Protein AF-W1XMV8-F1 (afdb_monomer)

Sequence (51 aa):
HALFFEKTLSTGEDNPLWRTVVLRDGLLVRRTCCQRYRLPDVQQCGDCTLK

Secondary structure (DSSP, 8-state):
-GGGS-SB-TTSSB-TTGGGEEEETTEEEE---GGGGGSTT-PPPTT-S--

Foldseek 3Di:
DCLLVDQADPVRHGRPSVVQWDQDPNDIDGVPVQCQVVDPPRDTDPRHPPD

Radius of gyration: 13.25 Å; Cα contacts (8 Å, |Δi|>4): 55; chains: 1; bounding box: 28×22×35 Å

InterPro domains:
  IPR008090 Ferric iron reductase [PR01714] (4-20)
  IPR008090 Ferric iron reductase [PR01714] (30-48)
  IPR008090 Ferric iron reductase [TIGR03951] (2-51)
  IPR024726 Ferric siderophore reductase, C-terminal [PF11575] (30-50)

pLDDT: mean 74.76, std 10.26, range [54.47, 89.5]

Nearest PDB structures (foldseek):
  7qp5-assembly1_A  TM=6.243E-01  e=3.154E-06  Escherichia coli K-12
  1x64-assembly1_A  TM=3.577E-01  e=5.022E+00  Mus musculus
  2d8x-assembly1_A  TM=3.928E-01  e=8.943E+00  Homo sapiens

Solvent-accessible surface area (backbone atoms only — not comparable to full-atom values): 3365 Å² total; per-residue (Å²): 124,66,76,43,79,32,68,45,42,97,85,71,46,78,28,81,51,25,78,45,43,43,81,53,99,90,39,82,40,62,65,58,78,59,64,42,72,75,39,85,98,44,74,61,58,96,70,46,84,81,125

Mean predicted aligned error: 8.77 Å

Structure (mmCIF, N/CA/C/O backbone):
data_AF-W1XMV8-F1
#
_entry.id   AF-W1XMV8-F1
#
loop_
_atom_site.group_PDB
_atom_site.id
_atom_site.type_symbol
_atom_site.label_atom_id
_atom_site.label_alt_id
_atom_site.label_comp_id
_atom_site.l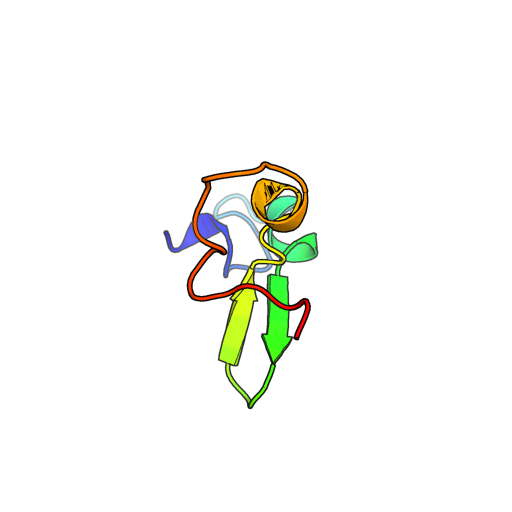abel_asym_id
_atom_site.label_entity_id
_atom_site.label_seq_id
_atom_site.pdbx_PDB_ins_code
_atom_site.Cartn_x
_atom_site.Cartn_y
_atom_site.Cartn_z
_atom_site.occupancy
_atom_site.B_iso_or_equiv
_atom_site.auth_seq_id
_atom_site.auth_comp_id
_atom_site.auth_asym_id
_atom_site.auth_atom_id
_atom_site.pdbx_PDB_model_num
ATOM 1 N N . HIS A 1 1 ? -6.394 4.116 -10.368 1.00 56.75 1 HIS A N 1
ATOM 2 C CA . HIS A 1 1 ? -6.372 2.880 -9.551 1.00 56.75 1 HIS A CA 1
ATOM 3 C C . HIS A 1 1 ? -5.218 1.946 -9.935 1.00 56.75 1 HIS A C 1
ATOM 5 O O . HIS A 1 1 ? -4.594 1.423 -9.024 1.00 56.75 1 HIS A O 1
ATOM 11 N N . ALA A 1 2 ? -4.877 1.793 -11.225 1.00 65.44 2 ALA A N 1
ATOM 12 C CA . ALA A 1 2 ? -3.779 0.924 -11.686 1.00 65.44 2 ALA A CA 1
ATOM 13 C C . ALA A 1 2 ? -2.380 1.302 -11.154 1.00 65.44 2 ALA A C 1
ATOM 15 O O . ALA A 1 2 ? -1.620 0.417 -10.792 1.00 65.44 2 ALA A O 1
ATOM 16 N N . LEU A 1 3 ? -2.104 2.601 -10.964 1.00 73.44 3 LEU A N 1
ATOM 17 C CA . LEU A 1 3 ? -0.796 3.119 -10.529 1.00 73.44 3 LEU A CA 1
ATOM 18 C C . LEU A 1 3 ? -0.257 2.566 -9.202 1.00 73.44 3 LEU A C 1
ATOM 20 O O . LEU A 1 3 ? 0.915 2.742 -8.926 1.00 73.44 3 LEU A O 1
ATOM 24 N N . PHE A 1 4 ? -1.067 1.954 -8.337 1.00 72.44 4 PHE A N 1
ATOM 25 C CA . PHE A 1 4 ? -0.542 1.337 -7.109 1.00 72.44 4 PHE A CA 1
ATOM 26 C C . PHE A 1 4 ? -0.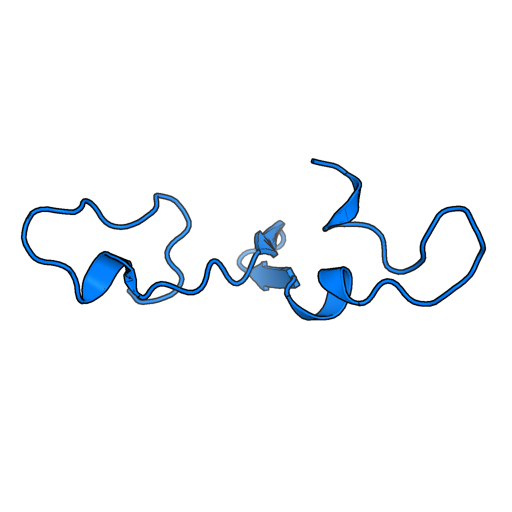052 -0.093 -7.349 1.00 72.44 4 PHE A C 1
ATOM 28 O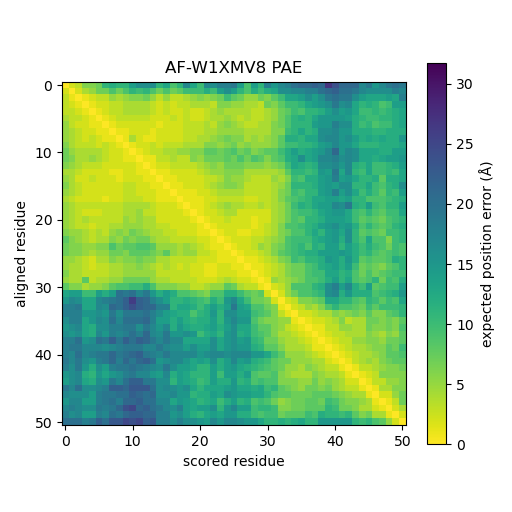 O . PHE A 1 4 ? 0.795 -0.575 -6.605 1.00 72.44 4 PHE A O 1
ATOM 35 N N . PHE A 1 5 ? -0.584 -0.763 -8.372 1.00 78.38 5 PHE A N 1
ATOM 36 C CA . PHE A 1 5 ? -0.392 -2.188 -8.634 1.00 78.38 5 PHE A CA 1
ATOM 37 C C . PHE A 1 5 ? 0.631 -2.470 -9.740 1.00 78.38 5 PHE A C 1
ATOM 39 O O . PHE A 1 5 ? 0.755 -3.601 -10.201 1.00 78.38 5 PHE A O 1
ATOM 46 N N . GLU A 1 6 ? 1.383 -1.456 -10.147 1.00 87.75 6 GLU A N 1
ATOM 47 C CA . GLU A 1 6 ? 2.467 -1.585 -11.113 1.00 87.75 6 GLU A CA 1
ATOM 48 C C . GLU A 1 6 ? 3.799 -1.396 -10.392 1.00 87.75 6 GLU A C 1
ATOM 50 O O . GLU A 1 6 ? 3.957 -0.448 -9.627 1.00 87.75 6 GLU A O 1
ATOM 55 N N . LYS A 1 7 ? 4.759 -2.300 -10.619 1.00 86.00 7 LYS A N 1
ATOM 56 C CA . LYS A 1 7 ? 6.098 -2.232 -10.003 1.00 86.00 7 LYS A CA 1
ATOM 57 C C . LYS A 1 7 ? 6.911 -1.038 -10.487 1.00 86.00 7 LYS A C 1
ATOM 59 O O . LYS A 1 7 ? 7.708 -0.494 -9.738 1.00 86.00 7 LYS A O 1
ATOM 64 N N . THR A 1 8 ? 6.698 -0.646 -11.732 1.00 89.50 8 THR A N 1
ATOM 65 C CA . THR A 1 8 ? 7.411 0.437 -12.398 1.00 89.50 8 THR A CA 1
ATOM 66 C C . THR A 1 8 ? 6.401 1.411 -12.970 1.00 89.50 8 THR A C 1
ATOM 68 O O . THR A 1 8 ? 5.313 1.013 -13.389 1.00 89.50 8 THR A O 1
ATOM 71 N N . LEU A 1 9 ? 6.757 2.688 -12.997 1.00 85.88 9 LEU A N 1
ATOM 72 C CA . LEU A 1 9 ? 5.996 3.689 -13.729 1.00 85.88 9 LEU A CA 1
ATOM 73 C C . LEU A 1 9 ? 6.123 3.427 -15.235 1.00 85.88 9 LEU A C 1
ATOM 75 O O . LEU A 1 9 ? 7.053 2.764 -15.696 1.00 85.88 9 LEU A O 1
ATOM 79 N N . SER A 1 10 ? 5.224 4.002 -16.030 1.00 85.19 10 SER A N 1
ATOM 80 C CA . SER A 1 10 ? 5.286 3.938 -17.497 1.00 85.19 10 SER A CA 1
ATOM 81 C C . SER A 1 10 ? 6.546 4.588 -18.089 1.00 85.19 10 SER A C 1
ATOM 83 O O . SER A 1 10 ? 6.855 4.376 -19.257 1.00 85.19 10 SER A O 1
ATOM 85 N N . THR A 1 11 ? 7.299 5.338 -17.283 1.00 86.31 11 THR A N 1
ATOM 86 C CA . THR A 1 11 ? 8.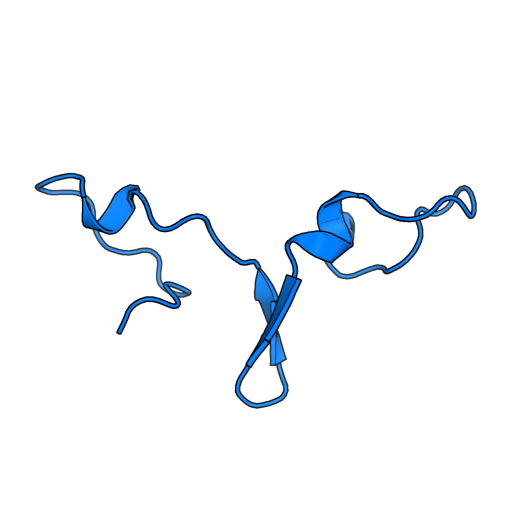614 5.899 -17.619 1.00 86.31 11 THR A CA 1
ATOM 87 C C . THR A 1 11 ? 9.780 4.932 -17.381 1.00 86.31 11 THR A C 1
ATOM 89 O O . THR A 1 11 ? 10.909 5.276 -17.710 1.00 86.31 11 THR A O 1
ATOM 92 N N . GLY A 1 12 ? 9.537 3.741 -16.821 1.00 85.94 12 GLY A N 1
ATOM 93 C CA . GLY A 1 12 ? 10.562 2.731 -16.519 1.00 85.94 12 GLY A CA 1
ATOM 94 C C . GLY A 1 12 ? 11.191 2.842 -15.125 1.00 85.94 12 GLY A C 1
ATOM 95 O O . GLY A 1 12 ? 11.869 1.917 -14.691 1.00 85.94 12 GLY A O 1
ATOM 96 N N . GLU A 1 13 ? 10.919 3.928 -14.404 1.00 89.06 13 GLU A N 1
ATOM 97 C CA . GLU A 1 13 ? 11.386 4.135 -13.029 1.00 89.06 13 GLU A CA 1
ATOM 98 C C . GLU A 1 13 ? 10.640 3.226 -12.037 1.00 89.06 13 GLU A C 1
ATOM 100 O O . GLU A 1 13 ? 9.479 2.864 -12.263 1.00 89.06 13 GLU A O 1
ATOM 105 N N . ASP A 1 14 ? 11.275 2.890 -10.909 1.00 88.56 14 ASP A N 1
ATOM 106 C CA . ASP A 1 14 ? 10.611 2.166 -9.817 1.00 88.56 14 ASP A CA 1
ATOM 107 C C . ASP A 1 14 ? 9.420 2.970 -9.285 1.00 88.56 14 ASP A C 1
ATOM 109 O O . ASP A 1 14 ? 9.479 4.193 -9.126 1.00 88.56 14 ASP A O 1
ATOM 113 N N . ASN A 1 15 ? 8.315 2.281 -9.016 1.00 89.00 15 ASN A N 1
ATOM 114 C CA . ASN A 1 15 ? 7.119 2.930 -8.523 1.00 89.00 15 ASN A CA 1
ATOM 115 C C . ASN A 1 15 ? 7.141 3.028 -6.987 1.00 89.00 15 ASN A C 1
ATOM 117 O O . ASN A 1 15 ? 6.861 2.038 -6.299 1.00 89.00 15 ASN A O 1
ATOM 121 N N . PRO A 1 16 ? 7.315 4.227 -6.402 1.00 85.69 16 PRO A N 1
ATOM 122 C CA . PRO A 1 16 ? 7.359 4.385 -4.951 1.00 85.69 16 PRO A CA 1
ATOM 123 C C . PRO A 1 16 ? 6.039 4.001 -4.266 1.00 85.69 16 PRO A C 1
ATOM 125 O O . PRO A 1 16 ? 6.029 3.739 -3.062 1.00 85.69 16 PRO A O 1
ATOM 128 N N . LEU A 1 17 ? 4.919 3.948 -4.998 1.00 82.19 17 LEU A N 1
ATOM 129 C CA . LEU A 1 17 ? 3.623 3.515 -4.474 1.00 82.19 17 LEU A CA 1
ATOM 130 C C . LEU A 1 17 ? 3.519 1.990 -4.372 1.00 82.19 17 LEU A C 1
ATOM 132 O O . LEU A 1 17 ? 2.826 1.501 -3.476 1.00 82.19 17 LEU A O 1
ATOM 136 N N . TRP A 1 18 ? 4.239 1.239 -5.211 1.00 85.12 18 TRP A N 1
ATOM 137 C CA . TRP A 1 18 ? 4.249 -0.227 -5.179 1.00 85.12 18 TRP A CA 1
ATOM 138 C C . TRP A 1 18 ? 4.721 -0.766 -3.825 1.00 85.12 18 TRP A C 1
ATOM 140 O O . TRP A 1 18 ? 4.185 -1.750 -3.320 1.00 85.12 18 TRP A O 1
ATOM 150 N N . ARG A 1 19 ? 5.637 -0.056 -3.149 1.00 80.94 19 ARG A N 1
ATOM 151 C CA . ARG A 1 19 ? 6.101 -0.403 -1.790 1.00 80.94 19 ARG A CA 1
ATOM 152 C C . ARG A 1 19 ? 4.970 -0.446 -0.751 1.00 80.94 19 ARG A C 1
ATOM 154 O O . ARG A 1 19 ? 5.112 -1.036 0.320 1.00 80.94 19 ARG A O 1
ATOM 161 N N . THR A 1 20 ? 3.870 0.253 -1.029 1.00 80.25 20 THR A N 1
ATOM 162 C CA . THR A 1 20 ? 2.689 0.291 -0.164 1.00 80.25 20 THR A CA 1
ATOM 163 C C . THR A 1 20 ? 1.731 -0.854 -0.452 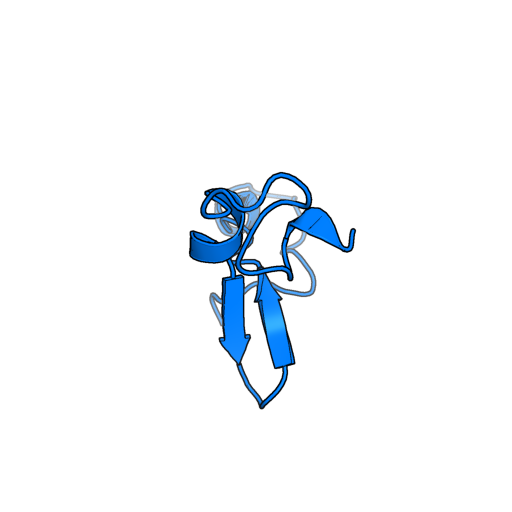1.00 80.25 20 THR A C 1
ATOM 165 O O . THR A 1 20 ? 0.769 -1.003 0.285 1.00 80.25 20 THR A O 1
ATOM 168 N N . VAL A 1 21 ? 1.972 -1.684 -1.464 1.00 83.44 21 VAL A N 1
ATOM 169 C CA . VAL A 1 21 ? 1.143 -2.846 -1.793 1.00 83.44 21 VAL A CA 1
ATOM 170 C C . VAL A 1 21 ? 1.723 -4.112 -1.166 1.00 83.44 21 VAL A C 1
ATOM 172 O O . VAL A 1 21 ? 2.935 -4.278 -1.039 1.00 83.44 21 VAL A O 1
ATOM 175 N N . VAL A 1 22 ? 0.844 -5.000 -0.711 1.00 81.69 22 VAL A N 1
ATOM 176 C CA . VAL A 1 22 ? 1.185 -6.301 -0.127 1.00 81.69 22 VAL A CA 1
ATOM 177 C C . VAL A 1 22 ? 0.303 -7.388 -0.717 1.00 81.69 22 VAL A C 1
ATOM 179 O O . VAL A 1 22 ? -0.849 -7.139 -1.058 1.00 81.69 22 VAL A O 1
ATOM 182 N N . LEU A 1 23 ? 0.838 -8.603 -0.815 1.00 81.19 23 LEU A N 1
ATOM 183 C CA . LEU A 1 23 ? 0.059 -9.780 -1.178 1.00 81.19 23 LEU A CA 1
ATOM 184 C C . LEU A 1 23 ? -0.647 -10.321 0.074 1.00 81.19 23 LEU A C 1
ATOM 186 O O . LEU A 1 23 ? 0.020 -10.626 1.067 1.00 81.19 23 LEU A O 1
ATOM 190 N N . ARG A 1 24 ? -1.976 -10.437 0.040 1.00 75.06 24 ARG A N 1
ATOM 191 C CA . ARG A 1 24 ? -2.789 -11.092 1.077 1.00 75.06 24 ARG A CA 1
ATOM 192 C C . ARG A 1 24 ? -3.874 -11.935 0.431 1.00 75.06 24 ARG A C 1
ATOM 194 O O . ARG A 1 24 ? -4.531 -11.470 -0.490 1.00 75.06 24 ARG A O 1
ATOM 201 N N . ASP A 1 25 ? -4.013 -13.178 0.886 1.00 78.25 25 ASP A N 1
ATOM 202 C CA . ASP A 1 25 ? -4.993 -14.134 0.350 1.00 78.25 25 ASP A CA 1
ATOM 203 C C . ASP A 1 25 ? -4.912 -14.283 -1.188 1.00 78.25 25 ASP A C 1
ATOM 205 O O . ASP A 1 25 ? -5.912 -14.451 -1.876 1.00 78.25 25 ASP A O 1
ATOM 209 N N . GLY A 1 26 ? -3.698 -14.172 -1.749 1.00 81.94 26 GLY A N 1
ATOM 210 C CA . GLY A 1 26 ? -3.455 -14.224 -3.198 1.00 81.94 26 GLY A CA 1
ATOM 211 C C . GLY A 1 26 ? -3.802 -12.943 -3.968 1.00 81.94 26 GLY A C 1
ATOM 212 O O . GLY A 1 26 ? -3.582 -12.891 -5.176 1.00 81.94 26 GLY A O 1
ATOM 213 N N . LEU A 1 27 ? -4.281 -11.896 -3.292 1.00 80.94 27 LEU A N 1
ATOM 214 C CA 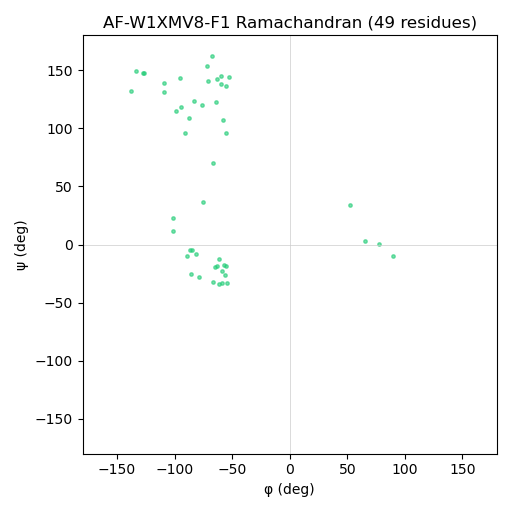. LEU A 1 27 ? -4.643 -10.609 -3.881 1.00 80.94 27 LEU A CA 1
ATOM 215 C C . LEU A 1 27 ? -3.657 -9.511 -3.474 1.00 80.94 27 LEU A C 1
ATOM 217 O O . LEU A 1 27 ? -3.220 -9.416 -2.326 1.00 80.94 27 LEU A O 1
ATOM 221 N N . LEU A 1 28 ? -3.302 -8.656 -4.433 1.00 79.69 28 LEU A N 1
ATOM 222 C CA . LEU A 1 28 ? -2.538 -7.449 -4.148 1.00 79.69 28 LEU A CA 1
ATOM 223 C C . LEU A 1 28 ? -3.471 -6.412 -3.534 1.00 79.69 28 LEU A C 1
ATOM 225 O O . LEU A 1 28 ? -4.438 -5.982 -4.160 1.00 79.69 28 LEU A O 1
ATOM 229 N N . VAL A 1 29 ? -3.158 -5.990 -2.316 1.00 77.62 29 VAL A N 1
ATOM 230 C CA . VAL A 1 29 ? -3.925 -4.990 -1.576 1.00 77.62 29 VAL A CA 1
ATOM 231 C C . VAL A 1 29 ? -3.009 -3.869 -1.119 1.00 77.62 29 VAL A C 1
ATOM 233 O O . VAL A 1 29 ? -1.830 -4.073 -0.824 1.00 77.62 29 VAL A O 1
ATOM 236 N N . ARG A 1 30 ? -3.538 -2.649 -1.050 1.00 78.69 30 ARG A N 1
ATOM 237 C CA . ARG A 1 30 ? -2.786 -1.530 -0.477 1.00 78.69 30 ARG A CA 1
ATOM 238 C C . ARG A 1 30 ? -2.688 -1.733 1.032 1.00 78.69 30 ARG A C 1
ATOM 240 O O . ARG A 1 30 ? -3.670 -2.076 1.681 1.00 78.69 30 ARG A O 1
ATOM 247 N N . ARG A 1 31 ? -1.535 -1.414 1.613 1.00 73.69 31 ARG A N 1
ATOM 248 C CA . ARG A 1 31 ? -1.381 -1.064 3.027 1.00 73.69 31 ARG A CA 1
ATOM 249 C C . ARG A 1 31 ? -2.112 0.257 3.237 1.00 73.69 31 ARG A C 1
ATOM 251 O O . ARG A 1 31 ? -1.488 1.306 3.378 1.00 73.69 31 ARG A O 1
ATOM 258 N N . THR A 1 32 ? -3.438 0.250 3.182 1.00 67.00 32 THR A N 1
ATOM 259 C CA . THR A 1 32 ? -4.225 1.387 3.644 1.00 67.00 32 THR A CA 1
ATOM 260 C C . THR A 1 32 ? -3.850 1.597 5.101 1.00 67.00 32 THR A C 1
ATOM 262 O O . THR A 1 32 ? -4.144 0.767 5.957 1.00 67.00 32 THR A O 1
ATOM 265 N N . CYS A 1 33 ? -3.090 2.665 5.341 1.00 61.03 33 CYS A N 1
ATOM 266 C CA . CYS 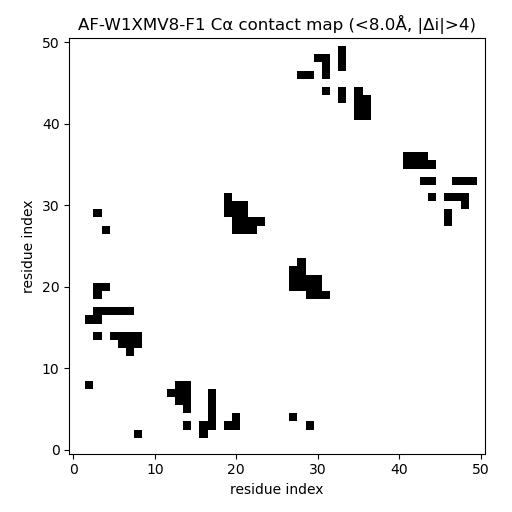A 1 33 ? -2.589 3.093 6.633 1.00 61.03 33 CYS A CA 1
ATOM 267 C C . CYS A 1 33 ? -3.776 3.245 7.584 1.00 61.03 33 CYS A C 1
ATOM 269 O O . CYS A 1 33 ? -4.487 4.245 7.586 1.00 61.03 33 CYS A O 1
ATOM 271 N N . CYS A 1 34 ? -4.051 2.212 8.366 1.00 60.56 34 CYS A N 1
ATOM 272 C CA . CYS A 1 34 ? -5.316 2.077 9.060 1.00 60.56 34 CYS A CA 1
ATOM 273 C C . CYS A 1 34 ? -5.443 2.998 10.284 1.00 60.56 34 CYS A C 1
ATOM 275 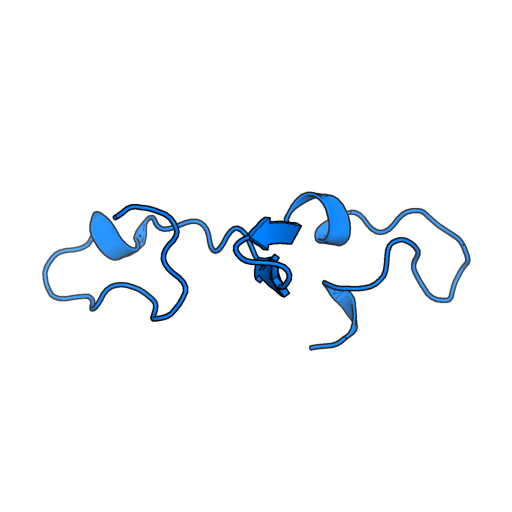O O . CYS A 1 34 ? -6.106 2.643 11.233 1.00 60.56 34 CYS A O 1
ATOM 277 N N . GLN A 1 35 ? -4.933 4.234 10.287 1.00 57.66 35 GLN A N 1
ATOM 278 C CA . GLN A 1 35 ? -5.214 5.186 11.374 1.00 57.66 35 GLN A CA 1
ATOM 279 C C . GLN A 1 35 ? -6.720 5.418 11.609 1.00 57.66 35 GLN A C 1
ATOM 281 O O . GLN A 1 35 ? -7.092 5.821 12.702 1.00 57.66 35 GLN A O 1
ATOM 286 N N . ARG A 1 36 ? -7.594 5.083 10.645 1.00 66.69 36 ARG A N 1
ATOM 287 C CA . ARG A 1 36 ? -9.055 5.065 10.834 1.00 66.69 36 ARG A CA 1
ATOM 288 C C . ARG A 1 36 ? -9.512 4.197 12.007 1.00 66.69 36 ARG A C 1
ATOM 290 O O . ARG A 1 36 ? -10.458 4.597 12.662 1.00 66.69 36 ARG A O 1
ATOM 297 N N . TYR A 1 37 ? -8.833 3.088 12.336 1.00 60.50 37 TYR A N 1
ATOM 298 C CA . TYR A 1 37 ? -9.191 2.312 13.538 1.00 60.50 37 TYR A CA 1
ATOM 299 C C . TYR A 1 37 ? -8.957 3.096 14.840 1.00 60.50 37 TYR A C 1
ATOM 301 O O . TYR A 1 37 ? -9.487 2.722 15.878 1.00 60.50 37 TYR A O 1
ATOM 309 N N . ARG A 1 38 ? -8.134 4.154 14.807 1.00 66.50 38 ARG A N 1
ATOM 310 C CA . ARG A 1 38 ? -7.844 5.014 15.964 1.00 66.50 38 ARG A CA 1
ATOM 311 C C . ARG A 1 38 ? -8.813 6.185 16.090 1.00 66.50 38 ARG A C 1
ATOM 313 O O . ARG A 1 38 ? -8.740 6.901 17.083 1.00 66.50 38 ARG A O 1
ATOM 320 N N . LEU A 1 39 ? -9.651 6.424 15.083 1.00 73.38 39 LEU A N 1
ATOM 321 C CA . LEU A 1 39 ? -10.606 7.522 15.089 1.00 73.38 39 LEU A CA 1
ATOM 322 C C . LEU A 1 39 ? -11.955 6.993 15.598 1.00 73.38 39 LEU A C 1
ATOM 324 O O . LEU A 1 39 ? -12.516 6.101 14.959 1.00 73.38 39 LEU A O 1
ATOM 328 N N . PRO A 1 40 ? -12.481 7.508 16.724 1.00 74.50 40 PRO A N 1
ATOM 329 C CA . PRO A 1 40 ? -13.835 7.177 17.153 1.00 74.50 40 PRO A CA 1
ATOM 330 C C . PRO A 1 40 ? -14.839 7.604 16.072 1.00 74.50 40 PRO A C 1
ATOM 332 O O . PRO A 1 40 ? -14.610 8.575 15.351 1.00 74.50 40 PRO A O 1
ATOM 335 N N . ASP A 1 41 ? -15.910 6.824 15.915 1.00 79.31 41 ASP A N 1
ATOM 336 C CA . ASP A 1 41 ? -17.004 7.035 14.949 1.00 79.31 41 ASP A CA 1
ATOM 337 C C . ASP A 1 41 ? -16.636 6.931 13.457 1.00 79.31 41 ASP A C 1
ATOM 339 O O . ASP A 1 41 ? -17.493 7.071 12.581 1.00 79.31 41 ASP A O 1
ATOM 343 N N . VAL A 1 42 ? -15.383 6.604 13.129 1.00 74.25 42 VAL A N 1
ATOM 344 C CA . VAL A 1 42 ? -14.959 6.348 11.750 1.00 74.25 42 VAL A CA 1
ATOM 345 C C . VAL A 1 42 ? -14.923 4.847 11.499 1.00 74.25 42 VAL A C 1
ATOM 347 O O . VAL A 1 42 ? -14.092 4.126 12.048 1.00 74.25 42 VAL A O 1
ATOM 350 N N . GLN A 1 43 ? -15.786 4.366 10.598 1.00 69.56 43 GLN A N 1
ATOM 351 C CA . GLN A 1 43 ? -15.749 2.965 10.177 1.00 69.56 43 GLN A CA 1
ATOM 352 C C . GLN A 1 43 ? -14.360 2.595 9.645 1.00 69.56 43 GLN A C 1
ATOM 354 O O . GLN A 1 43 ? -13.747 3.342 8.861 1.00 69.56 43 GLN A O 1
ATOM 359 N N . GLN A 1 44 ? -13.888 1.419 10.069 1.00 65.31 44 GLN A N 1
ATOM 360 C CA . GLN A 1 44 ? -12.690 0.789 9.531 1.00 65.31 44 GLN A CA 1
ATOM 361 C C . GLN A 1 44 ? -12.809 0.698 8.007 1.00 65.31 44 GLN A C 1
ATOM 363 O O . GLN A 1 44 ? -13.896 0.521 7.457 1.00 65.31 44 GLN A O 1
ATOM 368 N N . CYS A 1 45 ? -11.693 0.868 7.300 1.00 70.12 45 CYS A N 1
ATOM 369 C CA . CYS A 1 45 ? -11.713 0.645 5.860 1.00 70.12 45 CYS A CA 1
ATOM 370 C C . CYS A 1 45 ? -12.046 -0.828 5.57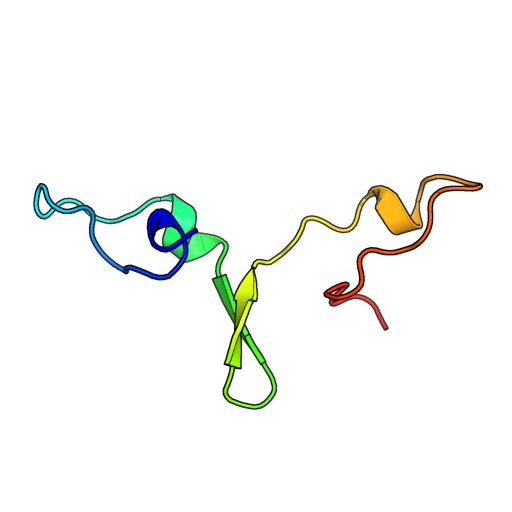7 1.00 70.12 45 CYS A C 1
ATOM 372 O O . CYS A 1 45 ? -11.564 -1.702 6.294 1.00 70.12 45 CYS A O 1
ATOM 374 N N . GLY A 1 46 ? -12.823 -1.100 4.523 1.00 64.25 46 GLY A N 1
ATOM 375 C CA . GLY A 1 46 ? -13.180 -2.473 4.132 1.00 64.25 46 GLY A CA 1
ATOM 376 C C . GLY A 1 46 ? -11.962 -3.375 3.892 1.00 64.25 46 GLY A C 1
ATOM 377 O O . GLY A 1 46 ? -12.030 -4.571 4.138 1.00 64.25 46 GLY A O 1
ATOM 378 N N . ASP A 1 47 ? -10.822 -2.777 3.531 1.00 65.31 47 ASP A N 1
ATOM 379 C CA . ASP A 1 47 ? -9.540 -3.457 3.303 1.00 65.31 47 ASP A CA 1
ATOM 380 C C . ASP A 1 47 ? -8.560 -3.324 4.493 1.00 65.31 47 ASP A C 1
ATOM 382 O O . ASP A 1 47 ? -7.339 -3.370 4.325 1.00 65.31 47 ASP A O 1
ATOM 386 N N . CYS A 1 48 ? -9.056 -3.071 5.714 1.00 64.38 48 CYS A N 1
ATOM 387 C CA . CYS A 1 48 ? -8.196 -2.885 6.887 1.00 64.38 48 CYS A CA 1
ATOM 388 C C . CYS A 1 48 ? -7.421 -4.170 7.213 1.00 64.38 48 CYS A C 1
ATOM 390 O O . CYS A 1 48 ? -8.000 -5.220 7.474 1.00 64.38 48 CYS A O 1
ATOM 392 N N . THR A 1 49 ? -6.089 -4.082 7.249 1.00 56.88 49 THR A N 1
ATOM 393 C CA . THR A 1 49 ? -5.218 -5.237 7.524 1.00 56.88 49 THR A CA 1
ATOM 394 C C . THR A 1 49 ? -5.065 -5.568 9.010 1.00 56.88 49 THR A C 1
ATOM 396 O O . THR A 1 49 ? -4.422 -6.571 9.332 1.00 56.88 49 THR A O 1
ATOM 399 N N . LEU A 1 50 ? -5.571 -4.700 9.892 1.00 55.06 50 LEU A N 1
ATOM 400 C CA . LEU A 1 50 ? -5.611 -4.875 11.342 1.00 55.06 50 LEU A CA 1
ATOM 401 C C . LEU A 1 50 ? -6.949 -5.562 11.667 1.00 55.06 50 LEU A C 1
ATOM 403 O O . LEU A 1 50 ? -7.979 -4.890 11.676 1.00 55.06 50 LEU A O 1
ATOM 407 N N . LYS A 1 51 ? -6.923 -6.892 11.794 1.00 54.47 51 LYS A N 1
ATOM 408 C CA . LYS A 1 51 ? -8.035 -7.703 12.310 1.00 54.47 51 LYS A CA 1
ATOM 409 C C . LYS A 1 51 ? -7.891 -7.854 13.816 1.00 54.47 51 LYS A C 1
ATOM 411 O O . LYS A 1 51 ? -6.724 -7.956 14.258 1.00 54.47 51 LYS A O 1
#

Organism: NCBI:txid408170